Protein AF-A0A9N9JM67-F1 (afdb_monomer_lite)

Foldseek 3Di:
DLVVLLVCCVPPVQPAPNVLLVVLLVVLVVVLVVQLVCCVPVVDHDPVLVVQLVVVCVVPPPRPSNSVSSSCSNPVVSVVVSVVVVVVVD

Radius of gyration: 13.96 Å; chains: 1; bounding box: 31×24×36 Å

Structure (mmCIF, N/CA/C/O backbone):
data_AF-A0A9N9JM67-F1
#
_entry.id   AF-A0A9N9JM67-F1
#
loop_
_atom_site.group_PDB
_atom_site.id
_atom_site.type_symbol
_atom_site.label_atom_id
_atom_site.label_alt_id
_atom_site.label_comp_id
_atom_site.label_asym_id
_atom_site.label_entity_id
_atom_site.label_seq_id
_atom_site.pdbx_PDB_ins_code
_atom_site.Cartn_x
_atom_site.Cartn_y
_atom_site.Cartn_z
_atom_site.occupancy
_atom_site.B_iso_or_equiv
_atom_site.auth_seq_id
_atom_site.auth_comp_id
_atom_site.auth_asym_id
_atom_site.auth_atom_id
_atom_site.pdbx_PDB_model_num
ATOM 1 N N . MET A 1 1 ? -3.037 10.744 -8.758 1.00 59.47 1 MET A N 1
ATOM 2 C CA . MET A 1 1 ? -1.676 10.254 -8.424 1.00 59.47 1 MET A CA 1
ATOM 3 C C . MET A 1 1 ? -1.223 9.045 -9.248 1.00 59.47 1 MET A C 1
ATOM 5 O O . MET A 1 1 ? -0.036 8.964 -9.524 1.00 59.47 1 MET A O 1
ATOM 9 N N . LEU A 1 2 ? -2.120 8.161 -9.715 1.00 59.22 2 LEU A N 1
ATOM 10 C CA . LEU A 1 2 ? -1.755 7.023 -10.584 1.00 59.22 2 LEU A CA 1
ATOM 11 C C . LEU A 1 2 ? -1.067 7.427 -11.902 1.00 59.22 2 LEU A C 1
ATOM 13 O O . LEU A 1 2 ? -0.093 6.804 -12.299 1.00 59.22 2 LEU A O 1
ATOM 17 N N . ILE A 1 3 ? -1.510 8.515 -12.537 1.00 58.41 3 ILE A N 1
ATOM 18 C CA . ILE A 1 3 ? -0.909 9.016 -13.787 1.00 58.41 3 ILE A CA 1
ATOM 19 C C . ILE A 1 3 ? 0.541 9.486 -13.562 1.00 58.41 3 ILE A C 1
ATOM 21 O O . ILE A 1 3 ? 1.417 9.181 -14.360 1.00 58.41 3 ILE A O 1
ATOM 25 N N . ILE A 1 4 ? 0.822 10.146 -12.433 1.00 62.38 4 ILE A N 1
ATOM 26 C CA . ILE A 1 4 ? 2.176 10.594 -12.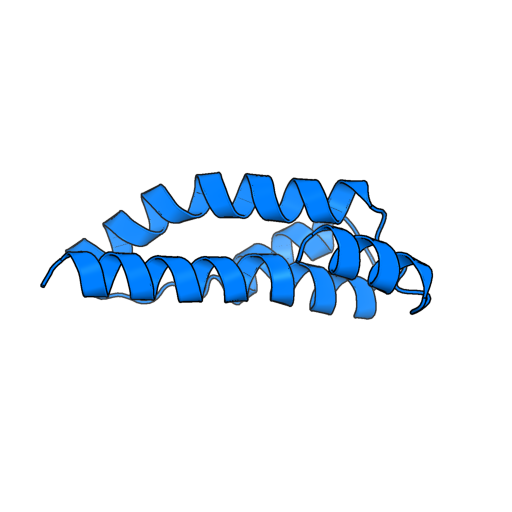056 1.00 62.38 4 ILE A CA 1
ATOM 27 C C . ILE A 1 4 ? 3.076 9.389 -11.732 1.00 62.38 4 ILE A C 1
ATOM 29 O O . ILE A 1 4 ? 4.243 9.381 -12.104 1.00 62.38 4 ILE A O 1
ATOM 33 N N . ALA A 1 5 ? 2.527 8.343 -11.103 1.00 60.91 5 ALA A N 1
ATOM 34 C CA . ALA A 1 5 ? 3.241 7.096 -10.812 1.00 60.91 5 ALA A CA 1
ATOM 35 C C . ALA A 1 5 ? 3.653 6.333 -12.086 1.00 60.91 5 ALA A C 1
ATOM 37 O O . ALA A 1 5 ? 4.762 5.807 -12.168 1.00 60.91 5 ALA A O 1
ATOM 38 N N . ILE A 1 6 ? 2.779 6.318 -13.099 1.00 61.97 6 ILE A N 1
ATOM 39 C CA . ILE A 1 6 ? 3.061 5.720 -14.412 1.00 61.97 6 ILE A CA 1
ATOM 40 C C . ILE A 1 6 ? 4.154 6.514 -15.143 1.00 61.97 6 ILE A C 1
ATOM 42 O O . ILE A 1 6 ? 5.068 5.916 -15.706 1.00 61.97 6 ILE A O 1
ATOM 46 N N . ILE A 1 7 ? 4.107 7.849 -15.081 1.00 60.50 7 ILE A N 1
ATOM 47 C CA . ILE A 1 7 ? 5.143 8.721 -15.660 1.00 60.50 7 ILE A CA 1
ATOM 48 C C . ILE A 1 7 ? 6.495 8.503 -14.958 1.00 60.50 7 ILE A C 1
ATOM 50 O O . ILE A 1 7 ? 7.513 8.382 -15.633 1.00 60.50 7 ILE A O 1
ATOM 54 N N . LEU A 1 8 ? 6.509 8.363 -13.627 1.00 60.34 8 LEU A N 1
ATOM 55 C CA . LEU A 1 8 ? 7.727 8.112 -12.844 1.00 60.34 8 LEU A CA 1
ATOM 56 C C . LEU A 1 8 ? 8.379 6.756 -13.149 1.00 60.34 8 LEU A C 1
ATOM 58 O O . LEU A 1 8 ? 9.607 6.671 -13.206 1.00 60.34 8 LEU A O 1
ATOM 62 N N . CYS A 1 9 ? 7.584 5.712 -13.412 1.00 58.59 9 CYS A N 1
ATOM 63 C CA . CYS A 1 9 ? 8.122 4.433 -13.892 1.00 58.59 9 CYS A CA 1
ATOM 64 C C . CYS A 1 9 ? 8.850 4.581 -15.236 1.00 58.59 9 CYS A C 1
ATOM 66 O O . CYS A 1 9 ? 9.877 3.939 -15.438 1.00 58.59 9 CYS A O 1
ATOM 68 N N . TYR A 1 10 ? 8.370 5.460 -16.122 1.00 56.19 10 TYR A N 1
ATOM 69 C CA . TYR A 1 10 ? 9.024 5.739 -17.403 1.00 56.19 10 TYR A CA 1
ATOM 70 C C . TYR A 1 10 ? 10.264 6.634 -17.275 1.00 56.19 10 TYR A C 1
ATOM 72 O O . TYR A 1 10 ? 11.219 6.450 -18.026 1.00 56.19 10 TYR A O 1
ATOM 80 N N . THR A 1 11 ? 10.288 7.592 -16.343 1.00 55.19 11 THR A N 1
ATOM 81 C CA . THR A 1 11 ? 11.398 8.557 -16.235 1.00 55.19 11 THR A CA 1
ATOM 82 C C . THR A 1 11 ? 12.593 8.059 -15.426 1.00 55.19 11 THR A C 1
ATOM 84 O O . THR A 1 11 ? 13.692 8.576 -15.605 1.00 55.19 11 THR A O 1
ATOM 87 N N . THR A 1 12 ? 12.415 7.089 -14.522 1.00 57.06 12 THR A N 1
ATOM 88 C CA . THR A 1 12 ? 13.452 6.752 -13.526 1.00 57.06 12 THR A CA 1
ATOM 89 C C . THR A 1 12 ? 14.247 5.473 -13.835 1.00 57.06 12 THR A C 1
ATOM 91 O O . THR A 1 12 ? 15.050 5.053 -13.010 1.00 57.06 12 THR A O 1
ATOM 94 N N . ASN A 1 13 ? 14.095 4.834 -15.006 1.00 55.31 13 ASN A N 1
ATOM 95 C CA . ASN A 1 13 ? 14.693 3.504 -15.270 1.00 55.31 13 ASN A CA 1
ATOM 96 C C . ASN A 1 13 ? 14.370 2.481 -14.158 1.00 55.31 13 ASN A C 1
ATOM 98 O O . ASN A 1 13 ? 15.090 1.503 -13.944 1.00 55.31 13 ASN A O 1
ATOM 102 N N . ALA A 1 14 ? 13.278 2.703 -13.421 1.00 56.25 14 ALA A N 1
ATOM 103 C CA . ALA A 1 14 ? 12.739 1.710 -12.524 1.00 56.25 14 ALA A CA 1
ATOM 104 C C . ALA A 1 14 ? 12.223 0.610 -13.445 1.00 56.25 14 ALA A C 1
ATOM 106 O O . ALA A 1 14 ? 11.257 0.826 -14.166 1.00 56.25 14 ALA A O 1
ATOM 107 N N . ASN A 1 15 ? 12.900 -0.537 -13.481 1.00 59.81 15 ASN A N 1
ATOM 108 C CA . ASN A 1 15 ? 12.520 -1.736 -14.242 1.00 59.81 15 ASN A CA 1
ATOM 109 C C . ASN A 1 15 ? 11.189 -2.338 -13.712 1.00 59.81 15 ASN A C 1
ATOM 111 O O . ASN A 1 1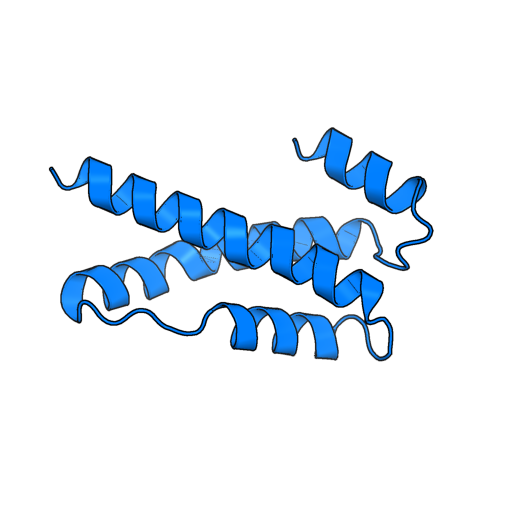5 ? 11.085 -3.536 -13.462 1.00 59.81 15 ASN A O 1
ATOM 115 N N . LEU A 1 16 ? 10.195 -1.494 -13.424 1.00 63.12 16 LEU A N 1
ATOM 116 C CA . LEU A 1 16 ? 8.870 -1.848 -12.969 1.00 63.12 16 LEU A CA 1
ATOM 117 C C . LEU A 1 16 ? 7.931 -1.763 -14.177 1.00 63.12 16 LEU A C 1
ATOM 119 O O . LEU A 1 16 ? 7.699 -0.668 -14.697 1.00 63.12 16 LEU A O 1
ATOM 123 N N . PRO A 1 17 ? 7.373 -2.888 -14.645 1.00 67.31 17 PRO A N 1
ATOM 124 C CA . PRO A 1 17 ? 6.357 -2.848 -15.679 1.00 67.31 17 PRO A CA 1
ATOM 125 C C . PRO A 1 17 ? 5.117 -2.134 -15.132 1.00 67.31 17 PRO A C 1
ATOM 127 O O . PRO A 1 17 ? 4.710 -2.351 -13.991 1.00 67.31 17 PRO A O 1
ATOM 130 N N . TRP A 1 18 ? 4.477 -1.312 -15.964 1.00 68.75 18 TRP A N 1
ATOM 131 C CA . TRP A 1 18 ? 3.262 -0.560 -15.618 1.00 68.75 18 TRP A CA 1
ATOM 132 C C . TRP A 1 18 ? 2.151 -1.446 -15.022 1.00 68.75 18 TRP A C 1
ATOM 134 O O . TRP A 1 18 ? 1.404 -1.012 -14.144 1.00 68.75 18 TRP A O 1
ATOM 144 N N . TRP A 1 19 ? 2.079 -2.710 -15.453 1.00 70.81 19 TRP A N 1
ATOM 145 C CA . TRP A 1 19 ? 1.123 -3.691 -14.945 1.00 70.81 19 TRP A CA 1
ATOM 146 C C . TRP A 1 19 ? 1.383 -4.086 -13.483 1.00 70.81 19 TRP A C 1
ATOM 148 O O . TRP A 1 19 ? 0.431 -4.286 -12.732 1.00 70.81 19 TRP A O 1
ATOM 158 N N . ALA A 1 20 ? 2.646 -4.124 -13.039 1.00 70.9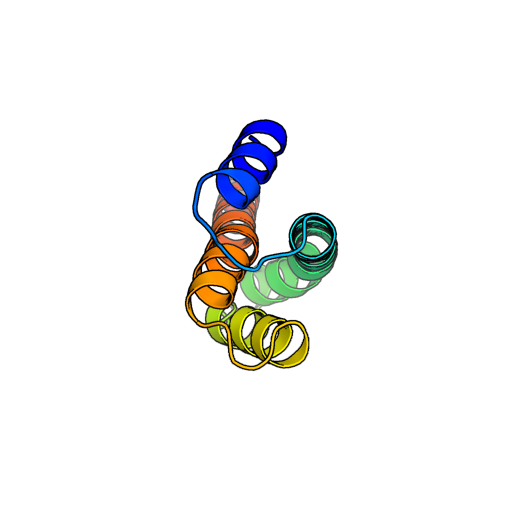4 20 ALA A N 1
ATOM 159 C CA . ALA A 1 20 ? 2.978 -4.424 -11.645 1.00 70.94 20 ALA A CA 1
ATOM 160 C C . ALA A 1 20 ? 2.428 -3.356 -10.693 1.00 70.94 20 ALA A C 1
ATOM 162 O O . ALA A 1 20 ? 1.971 -3.696 -9.611 1.00 70.94 20 ALA A O 1
ATOM 163 N N . LEU A 1 21 ? 2.396 -2.091 -11.122 1.00 73.06 21 LEU A N 1
ATOM 164 C CA . LEU A 1 21 ? 1.860 -0.978 -10.335 1.00 73.06 21 LEU A CA 1
ATOM 165 C C . LEU A 1 21 ? 0.340 -1.112 -10.129 1.00 73.06 21 LEU A C 1
ATOM 167 O O . LEU A 1 21 ? -0.161 -0.946 -9.017 1.00 73.06 21 LEU A O 1
ATOM 171 N N . LEU A 1 22 ? -0.397 -1.473 -11.186 1.00 76.19 22 LEU A N 1
ATOM 172 C CA . LEU A 1 22 ? -1.834 -1.764 -11.094 1.00 76.19 22 LEU A CA 1
ATOM 173 C C . LEU A 1 22 ? -2.111 -2.987 -10.214 1.00 76.19 22 LEU A C 1
ATOM 175 O O . LEU A 1 22 ? -3.038 -2.961 -9.402 1.00 76.19 22 LEU A O 1
ATOM 179 N N . LEU A 1 23 ? -1.284 -4.029 -10.332 1.00 77.94 23 LEU A N 1
ATOM 180 C CA . LEU A 1 23 ? -1.376 -5.221 -9.496 1.00 77.94 23 LEU A CA 1
ATOM 181 C C . LEU A 1 23 ? -1.165 -4.881 -8.013 1.00 77.94 23 LEU A C 1
ATOM 183 O O . LEU A 1 23 ? -1.941 -5.339 -7.177 1.00 77.94 23 LEU A O 1
ATOM 187 N N . THR A 1 24 ? -0.173 -4.046 -7.677 1.00 76.06 24 THR A N 1
ATOM 188 C CA . THR A 1 24 ? 0.059 -3.594 -6.295 1.00 76.06 24 THR A CA 1
ATOM 189 C C . THR A 1 24 ? -1.185 -2.941 -5.709 1.00 76.06 24 THR A C 1
ATOM 191 O O . THR A 1 24 ? -1.563 -3.243 -4.581 1.00 76.06 24 THR A O 1
ATOM 194 N N . VAL A 1 25 ? -1.833 -2.057 -6.472 1.00 78.44 25 VAL A N 1
ATOM 195 C CA . VAL A 1 25 ? -3.027 -1.332 -6.017 1.00 78.44 25 VAL A CA 1
ATOM 196 C C . VAL A 1 25 ? -4.207 -2.283 -5.832 1.00 78.44 25 VAL A C 1
ATOM 198 O O . VAL A 1 25 ? -4.906 -2.193 -4.825 1.00 78.44 25 VAL A O 1
ATOM 201 N N . ALA A 1 26 ? -4.408 -3.230 -6.750 1.00 82.19 26 ALA A N 1
ATOM 202 C CA . ALA A 1 26 ? -5.455 -4.240 -6.619 1.00 82.19 26 ALA A CA 1
ATOM 203 C C . ALA A 1 26 ? -5.241 -5.132 -5.382 1.00 82.19 26 ALA A C 1
ATOM 205 O O . ALA A 1 26 ? -6.173 -5.346 -4.605 1.00 82.19 26 ALA A O 1
ATOM 206 N N . ILE A 1 27 ? -4.007 -5.598 -5.161 1.00 79.75 27 ILE A N 1
ATOM 207 C CA . ILE A 1 27 ? -3.640 -6.389 -3.979 1.00 79.75 27 ILE A CA 1
ATOM 208 C C . ILE A 1 27 ? -3.845 -5.568 -2.708 1.00 79.75 27 ILE A C 1
ATOM 210 O O . ILE A 1 27 ? -4.419 -6.084 -1.753 1.00 79.75 27 ILE A O 1
ATOM 214 N N . ALA A 1 28 ? -3.424 -4.300 -2.699 1.00 79.06 28 ALA A N 1
ATOM 215 C CA . ALA A 1 28 ? -3.625 -3.407 -1.567 1.00 79.06 28 ALA A CA 1
ATOM 216 C C . ALA A 1 28 ? -5.115 -3.305 -1.217 1.00 79.06 28 ALA A C 1
ATOM 218 O O . ALA A 1 28 ? -5.473 -3.587 -0.083 1.00 79.06 28 ALA A O 1
ATOM 219 N N . ILE A 1 29 ? -6.003 -3.031 -2.179 1.00 81.12 29 ILE A N 1
ATOM 220 C CA . ILE A 1 29 ? -7.455 -2.929 -1.931 1.00 81.12 29 ILE A CA 1
ATOM 221 C C . ILE A 1 29 ? -8.022 -4.209 -1.298 1.00 81.12 29 ILE A C 1
ATOM 223 O O . ILE A 1 29 ? -8.772 -4.133 -0.325 1.00 81.12 29 ILE A O 1
ATOM 227 N N . ILE A 1 30 ? -7.644 -5.380 -1.814 1.00 84.12 30 ILE A N 1
ATOM 228 C CA . ILE A 1 30 ? -8.113 -6.670 -1.283 1.00 84.12 30 ILE A CA 1
ATOM 229 C C . ILE A 1 30 ? -7.563 -6.912 0.129 1.00 84.12 30 ILE A C 1
ATOM 231 O O . ILE A 1 30 ? -8.274 -7.425 0.988 1.00 84.12 30 ILE A O 1
ATOM 235 N N . MET A 1 31 ? -6.310 -6.526 0.374 1.00 80.00 31 MET A N 1
ATOM 236 C CA . MET A 1 31 ? -5.608 -6.707 1.645 1.00 80.00 31 MET A CA 1
ATOM 237 C C . MET A 1 31 ? -6.045 -5.702 2.724 1.00 80.00 31 MET A C 1
ATOM 239 O O . MET A 1 31 ? -6.002 -6.053 3.901 1.00 80.00 31 MET A O 1
ATOM 243 N N . VAL A 1 32 ? -6.531 -4.502 2.368 1.00 83.12 32 VAL A N 1
ATOM 244 C CA . VAL A 1 32 ? -7.042 -3.508 3.342 1.00 83.12 32 VAL A CA 1
ATOM 245 C C . VAL A 1 32 ? -8.078 -4.141 4.267 1.00 83.12 32 VAL A C 1
ATOM 247 O O . VAL A 1 32 ? -8.004 -3.967 5.481 1.00 83.12 32 VAL A O 1
ATOM 250 N N . LEU A 1 33 ? -9.046 -4.867 3.704 1.00 84.38 33 LEU A N 1
ATOM 251 C CA . LEU A 1 33 ? -10.207 -5.359 4.442 1.00 84.38 33 LEU A CA 1
ATOM 252 C C . LEU A 1 33 ? -9.849 -6.382 5.542 1.00 84.38 33 LEU A C 1
ATOM 254 O O . LEU A 1 33 ? -10.179 -6.128 6.701 1.00 84.38 33 LEU A O 1
ATOM 258 N N . PRO A 1 34 ? -9.150 -7.501 5.259 1.00 84.19 34 PRO A N 1
ATOM 259 C CA . PRO A 1 34 ? -8.782 -8.462 6.298 1.00 84.19 34 PRO A CA 1
ATOM 260 C C . PRO A 1 34 ? -7.810 -7.869 7.324 1.00 84.19 34 PRO A C 1
ATOM 262 O O . PRO A 1 34 ? -7.960 -8.106 8.521 1.00 84.19 34 PRO A O 1
ATOM 265 N N . ILE A 1 35 ? -6.839 -7.065 6.885 1.00 82.81 35 ILE A N 1
ATOM 266 C CA . ILE A 1 35 ? -5.840 -6.466 7.779 1.00 82.81 35 ILE A CA 1
ATOM 267 C C . ILE A 1 35 ? -6.477 -5.415 8.687 1.00 82.81 35 ILE A C 1
ATOM 269 O O . ILE A 1 35 ? -6.168 -5.380 9.877 1.00 82.81 35 ILE A O 1
ATOM 273 N N . GLY A 1 36 ? -7.408 -4.616 8.165 1.00 82.62 36 GLY A N 1
ATOM 274 C CA . GLY A 1 36 ? -8.165 -3.650 8.954 1.00 82.62 36 GLY A CA 1
ATOM 275 C C . GLY A 1 36 ? -9.016 -4.310 10.031 1.00 82.62 36 GLY A C 1
ATOM 276 O O . GLY A 1 36 ? -9.041 -3.826 11.160 1.00 82.62 36 GLY A O 1
ATOM 277 N N . ILE A 1 37 ? -9.641 -5.454 9.731 1.00 83.81 37 ILE A N 1
ATOM 278 C CA . ILE A 1 37 ? -10.404 -6.228 10.723 1.00 83.81 37 ILE A CA 1
ATOM 279 C C . ILE A 1 37 ? -9.481 -6.754 11.829 1.00 83.81 37 ILE A C 1
ATOM 281 O O . ILE A 1 37 ? -9.785 -6.587 13.011 1.00 83.81 37 ILE A O 1
ATOM 285 N N . ILE A 1 38 ? -8.338 -7.347 11.469 1.00 84.38 38 ILE A N 1
ATOM 286 C CA . ILE A 1 38 ? -7.382 -7.878 12.454 1.00 84.38 38 ILE A CA 1
ATOM 287 C C . ILE A 1 38 ? -6.826 -6.749 13.328 1.00 84.38 38 ILE A C 1
ATOM 289 O O . ILE A 1 38 ? -6.795 -6.876 14.552 1.00 84.38 3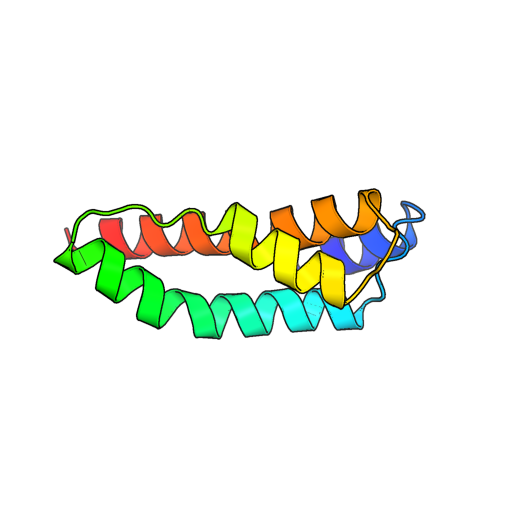8 ILE A O 1
ATOM 293 N N . GLN A 1 39 ? -6.444 -5.622 12.724 1.00 82.12 39 GLN A N 1
ATOM 294 C CA . GLN A 1 39 ? -5.946 -4.469 13.468 1.00 82.12 39 GLN A CA 1
ATOM 295 C C . GLN A 1 39 ? -7.024 -3.892 14.397 1.00 82.12 39 GLN A C 1
ATOM 297 O O . GLN A 1 39 ? -6.719 -3.555 15.538 1.00 82.12 39 GLN A O 1
ATOM 302 N N . ALA A 1 40 ? -8.284 -3.838 13.958 1.00 80.00 40 ALA A N 1
ATOM 303 C CA . ALA A 1 40 ? -9.390 -3.310 14.754 1.00 80.00 40 ALA A CA 1
ATOM 304 C C . ALA A 1 40 ? -9.785 -4.196 15.949 1.00 80.00 40 ALA A C 1
ATOM 306 O O . ALA A 1 40 ? -10.290 -3.663 16.937 1.00 80.00 40 ALA A O 1
ATOM 307 N N . ILE A 1 41 ? -9.602 -5.519 15.856 1.00 84.19 41 ILE A N 1
ATOM 308 C CA . ILE A 1 41 ? -9.936 -6.471 16.931 1.00 84.19 41 ILE A CA 1
ATOM 309 C C . ILE A 1 41 ? -8.743 -6.671 17.870 1.00 84.19 41 ILE A C 1
ATOM 311 O O . ILE A 1 41 ? -8.896 -6.638 19.088 1.00 84.19 41 ILE A O 1
ATOM 315 N N . SER A 1 42 ? -7.553 -6.896 17.312 1.00 83.19 42 SER A N 1
ATOM 316 C CA . SER A 1 42 ? -6.366 -7.292 18.076 1.00 83.19 42 SER A CA 1
ATOM 317 C C . SER A 1 42 ? -5.473 -6.119 18.484 1.00 83.19 42 SER A C 1
ATOM 319 O O . SER A 1 42 ? -4.533 -6.335 19.244 1.00 83.19 42 SER A O 1
ATOM 321 N N . ASN A 1 43 ? -5.708 -4.901 17.970 1.00 77.62 43 ASN A N 1
ATOM 322 C CA . ASN A 1 43 ? -4.802 -3.745 18.099 1.00 77.62 43 ASN A CA 1
ATOM 323 C C . ASN A 1 43 ? -3.350 -4.047 17.680 1.00 77.62 43 ASN A C 1
ATOM 325 O O . ASN A 1 43 ? -2.415 -3.344 18.064 1.00 77.62 43 ASN A O 1
ATOM 329 N N . TRP A 1 44 ? -3.145 -5.101 16.888 1.00 74.88 44 TRP A N 1
ATOM 330 C CA . TRP A 1 44 ? -1.820 -5.551 16.493 1.00 74.88 44 TRP A CA 1
ATOM 331 C C . TRP A 1 44 ? -1.504 -5.061 15.084 1.00 74.88 44 TRP A C 1
ATOM 333 O O . TRP A 1 44 ? -2.254 -5.319 14.141 1.00 74.88 44 TRP A O 1
ATOM 343 N N . SER A 1 45 ? -0.395 -4.333 14.946 1.00 69.69 45 SER A N 1
ATOM 344 C CA . SER A 1 45 ? 0.073 -3.838 13.652 1.00 69.69 45 SER A CA 1
ATOM 345 C C . SER A 1 45 ? 0.919 -4.912 12.977 1.00 69.69 45 SER A C 1
ATOM 347 O O . SER A 1 45 ? 2.042 -5.198 13.393 1.00 69.69 45 SER A O 1
ATOM 349 N N . ILE A 1 46 ? 0.360 -5.539 11.946 1.00 74.69 46 ILE A N 1
ATOM 350 C CA . ILE A 1 46 ? 1.057 -6.549 11.149 1.00 74.69 46 ILE A CA 1
ATOM 351 C C . ILE A 1 46 ? 2.150 -5.863 10.323 1.00 74.69 46 ILE A C 1
ATOM 353 O O . ILE A 1 46 ? 1.936 -4.794 9.750 1.00 74.69 46 ILE A O 1
ATOM 357 N N . GLY A 1 47 ? 3.319 -6.501 10.216 1.00 74.25 47 GLY A N 1
ATOM 358 C CA . GLY A 1 47 ? 4.433 -6.065 9.370 1.00 74.25 47 GLY A CA 1
ATOM 359 C C . GLY A 1 47 ? 4.129 -6.173 7.870 1.00 74.25 47 GLY A C 1
ATOM 360 O O . GLY A 1 47 ? 4.767 -6.947 7.160 1.00 74.25 47 GLY A O 1
ATOM 361 N N . LEU A 1 48 ? 3.173 -5.382 7.380 1.00 71.50 48 LEU A N 1
ATOM 362 C CA . LEU A 1 48 ? 2.688 -5.366 5.993 1.00 71.50 48 LEU A CA 1
ATOM 363 C C . LEU A 1 48 ? 3.805 -5.101 4.982 1.00 71.50 48 LEU A C 1
ATOM 365 O O . LEU A 1 48 ? 3.769 -5.624 3.873 1.00 71.50 48 LEU A O 1
ATOM 369 N N . ASN A 1 49 ? 4.825 -4.342 5.394 1.00 75.81 49 ASN A N 1
ATOM 370 C CA . ASN A 1 49 ? 6.033 -4.115 4.608 1.00 75.81 49 ASN A CA 1
ATOM 371 C C . ASN A 1 49 ? 6.657 -5.427 4.130 1.00 75.81 49 ASN A C 1
ATOM 373 O O . ASN A 1 49 ? 6.911 -5.564 2.943 1.00 75.81 49 ASN A O 1
ATOM 377 N N . VAL A 1 50 ? 6.848 -6.403 5.023 1.00 76.75 50 VAL A N 1
ATOM 378 C CA . VAL A 1 50 ? 7.543 -7.659 4.699 1.00 76.75 50 VAL A CA 1
ATOM 379 C C . VAL A 1 50 ? 6.737 -8.493 3.706 1.00 76.75 50 VAL A C 1
ATOM 381 O O . VAL A 1 50 ? 7.304 -9.081 2.793 1.00 76.75 50 VAL A O 1
ATOM 384 N N . ILE A 1 51 ? 5.409 -8.506 3.842 1.00 77.75 51 ILE A N 1
ATOM 385 C CA . ILE A 1 51 ? 4.517 -9.256 2.948 1.00 77.75 51 ILE A CA 1
ATOM 386 C C . ILE A 1 51 ? 4.543 -8.648 1.542 1.00 77.75 51 ILE A C 1
ATOM 388 O O . ILE A 1 51 ? 4.700 -9.367 0.559 1.00 77.75 51 ILE A O 1
ATOM 392 N N . VAL A 1 52 ? 4.431 -7.322 1.438 1.00 73.88 52 VAL A N 1
ATOM 393 C CA . VAL A 1 52 ? 4.458 -6.609 0.150 1.00 73.88 52 VAL A CA 1
ATOM 394 C C . VAL A 1 52 ? 5.826 -6.749 -0.527 1.00 73.88 52 VAL A C 1
ATOM 396 O O . VAL A 1 52 ? 5.898 -6.951 -1.739 1.00 73.88 52 VAL A O 1
ATOM 399 N N . GLU A 1 53 ? 6.900 -6.697 0.257 1.00 76.50 53 GLU A N 1
ATOM 400 C CA . GLU A 1 53 ? 8.284 -6.848 -0.200 1.00 76.50 53 GLU A CA 1
ATOM 401 C C . GLU A 1 53 ? 8.569 -8.283 -0.683 1.00 76.50 53 GLU A C 1
ATOM 403 O O . GLU A 1 53 ? 9.203 -8.476 -1.718 1.00 76.50 53 GLU A O 1
ATOM 408 N N . LEU A 1 54 ? 8.004 -9.293 -0.011 1.00 78.06 54 LEU A N 1
ATOM 409 C CA . LEU A 1 54 ? 8.047 -10.691 -0.447 1.00 78.06 54 LEU A CA 1
ATOM 410 C C . LEU A 1 54 ? 7.288 -10.892 -1.770 1.00 78.06 54 LEU A C 1
ATOM 412 O O . LEU A 1 54 ? 7.824 -11.489 -2.702 1.00 78.06 54 LEU A O 1
ATOM 416 N N . VAL A 1 55 ? 6.063 -10.365 -1.879 1.00 76.62 55 VAL A N 1
ATOM 417 C CA . VAL A 1 55 ? 5.246 -10.459 -3.104 1.00 76.62 55 VAL A CA 1
ATOM 418 C C . VAL A 1 55 ? 5.949 -9.782 -4.283 1.00 76.62 55 VAL A C 1
ATOM 420 O O . VAL A 1 55 ? 6.007 -10.354 -5.373 1.00 76.62 55 VAL A O 1
ATOM 423 N N . CYS A 1 56 ? 6.545 -8.606 -4.073 1.00 72.25 56 CYS A N 1
ATOM 424 C CA . CYS A 1 56 ? 7.337 -7.951 -5.109 1.00 72.25 56 CYS A CA 1
ATOM 425 C C . CYS A 1 56 ? 8.606 -8.737 -5.456 1.00 72.25 56 CYS A C 1
ATOM 427 O O . CYS A 1 56 ? 8.952 -8.826 -6.632 1.00 72.25 56 CYS A O 1
ATOM 429 N N . GLY A 1 57 ? 9.285 -9.320 -4.466 1.00 68.88 57 GLY A N 1
ATOM 430 C CA . GLY A 1 57 ? 10.466 -10.155 -4.685 1.00 68.88 57 GLY A CA 1
ATOM 431 C C . GLY A 1 57 ? 10.189 -11.363 -5.585 1.00 68.88 57 GLY A C 1
ATOM 432 O O . GLY A 1 57 ? 11.041 -11.723 -6.394 1.00 68.88 57 GLY A O 1
ATOM 433 N N . PHE A 1 58 ? 8.982 -11.938 -5.507 1.00 74.12 58 PHE A N 1
ATOM 434 C CA . PHE A 1 58 ? 8.531 -12.989 -6.426 1.00 74.12 58 PHE A CA 1
ATOM 435 C C . PHE A 1 58 ? 8.169 -12.467 -7.825 1.00 74.12 58 PHE A C 1
ATOM 437 O O . PHE A 1 58 ? 8.420 -13.153 -8.812 1.00 74.12 58 PHE A O 1
ATOM 444 N N . LEU A 1 59 ? 7.577 -11.273 -7.928 1.00 70.62 59 LEU A N 1
ATOM 445 C CA . LEU A 1 59 ? 7.154 -10.682 -9.207 1.00 70.62 59 LEU A CA 1
ATOM 446 C C . LEU A 1 59 ? 8.319 -10.109 -10.026 1.00 70.62 59 LEU A C 1
ATOM 448 O O . LEU A 1 59 ? 8.305 -10.173 -11.253 1.00 70.62 59 LEU A O 1
ATOM 452 N N . LEU A 1 60 ? 9.303 -9.514 -9.353 1.00 69.94 60 LEU A N 1
ATOM 453 C CA . LEU A 1 60 ? 10.419 -8.773 -9.943 1.00 69.94 60 LEU A CA 1
ATOM 454 C C . LEU A 1 60 ? 11.744 -9.236 -9.315 1.00 69.94 60 LEU A C 1
ATOM 456 O O . LEU A 1 60 ? 12.355 -8.501 -8.530 1.00 69.94 60 LEU A O 1
ATOM 460 N N . PRO A 1 61 ? 12.208 -10.456 -9.644 1.00 68.56 61 PRO A N 1
ATOM 461 C CA . PRO A 1 61 ? 13.447 -10.984 -9.095 1.00 68.56 61 PRO A CA 1
ATOM 462 C C . PRO A 1 61 ? 14.642 -10.129 -9.536 1.00 68.56 61 PRO A C 1
ATOM 464 O O . PRO A 1 61 ? 14.818 -9.831 -10.716 1.00 68.56 61 PRO A O 1
ATOM 467 N N . GLY A 1 62 ? 15.479 -9.730 -8.576 1.00 68.31 62 GLY A N 1
ATOM 468 C CA . GLY A 1 62 ? 16.742 -9.031 -8.843 1.00 68.31 62 GLY A CA 1
ATOM 469 C C . GLY A 1 62 ? 16.640 -7.523 -9.098 1.00 68.31 62 GLY A C 1
ATOM 470 O O . GLY A 1 62 ? 17.663 -6.906 -9.387 1.00 68.31 62 GLY A O 1
ATOM 471 N N . ASN A 1 63 ? 15.459 -6.905 -8.960 1.00 71.38 63 ASN A N 1
ATOM 472 C CA . ASN A 1 63 ? 15.302 -5.455 -9.111 1.00 71.38 63 ASN A CA 1
ATOM 473 C C . ASN A 1 63 ? 14.988 -4.749 -7.771 1.00 71.38 63 ASN A C 1
ATOM 475 O O . ASN A 1 63 ? 13.816 -4.567 -7.422 1.00 71.38 63 ASN A O 1
ATOM 479 N N . PRO A 1 64 ? 16.014 -4.296 -7.023 1.00 70.31 64 PRO A N 1
ATOM 480 C CA . PRO A 1 64 ? 15.823 -3.659 -5.719 1.00 70.31 64 PRO A CA 1
ATOM 481 C C . PRO A 1 64 ? 15.119 -2.301 -5.820 1.00 70.31 64 PRO A C 1
ATOM 483 O O . PRO A 1 64 ? 14.318 -1.960 -4.955 1.00 70.31 64 PRO A O 1
ATOM 486 N N . ILE A 1 65 ? 15.363 -1.544 -6.895 1.00 73.06 65 ILE A N 1
ATOM 487 C CA . ILE A 1 65 ? 14.707 -0.250 -7.130 1.00 73.06 65 ILE A CA 1
ATOM 488 C C . ILE A 1 65 ? 13.208 -0.475 -7.332 1.00 73.06 65 ILE A C 1
ATOM 490 O O . ILE A 1 65 ? 12.385 0.205 -6.721 1.00 73.06 65 ILE A O 1
ATOM 494 N N . GLY A 1 66 ? 12.851 -1.485 -8.128 1.00 71.75 66 GLY A N 1
ATOM 495 C CA . GLY A 1 66 ? 11.461 -1.864 -8.336 1.00 71.75 66 GLY A CA 1
ATOM 496 C C . GLY A 1 66 ? 10.741 -2.253 -7.042 1.00 71.75 66 GLY A C 1
ATOM 497 O O . GLY A 1 66 ? 9.626 -1.801 -6.779 1.00 71.75 66 GLY A O 1
ATOM 498 N N . ASN A 1 67 ? 11.422 -3.008 -6.184 1.00 75.44 67 ASN A N 1
ATOM 499 C CA . ASN A 1 67 ? 10.895 -3.408 -4.886 1.00 75.44 67 ASN A CA 1
ATOM 500 C C . ASN A 1 67 ? 10.544 -2.211 -3.984 1.00 75.44 67 ASN A C 1
ATOM 502 O O . ASN A 1 67 ? 9.468 -2.174 -3.386 1.00 75.44 67 ASN A O 1
ATOM 506 N N . VAL A 1 68 ? 11.393 -1.180 -3.950 1.00 75.75 68 VAL A N 1
ATOM 507 C CA . VAL A 1 68 ? 11.116 0.045 -3.180 1.00 75.75 68 VAL A CA 1
ATOM 508 C C . VAL A 1 68 ? 9.873 0.766 -3.707 1.00 75.75 68 VAL A C 1
ATOM 510 O O . VAL A 1 68 ? 9.024 1.180 -2.913 1.00 75.75 68 VAL A O 1
ATOM 513 N N . TYR A 1 69 ? 9.701 0.872 -5.027 1.00 76.75 69 TYR A N 1
ATOM 514 C CA . TYR A 1 69 ? 8.495 1.482 -5.598 1.00 76.75 69 TYR A CA 1
ATOM 515 C C . TYR A 1 69 ? 7.236 0.679 -5.267 1.00 76.75 69 TYR A C 1
ATOM 517 O O . TYR A 1 69 ? 6.257 1.250 -4.780 1.00 76.75 69 TYR A O 1
ATOM 525 N N . PHE A 1 70 ? 7.271 -0.640 -5.460 1.00 76.00 70 PHE A N 1
ATOM 526 C CA . PHE A 1 70 ? 6.145 -1.525 -5.152 1.00 76.00 70 PHE A CA 1
ATOM 527 C C . PHE A 1 70 ? 5.763 -1.450 -3.668 1.00 76.00 70 PHE A C 1
ATOM 529 O O . PHE A 1 70 ? 4.587 -1.308 -3.330 1.00 76.00 70 PHE A O 1
ATOM 536 N N . LYS A 1 71 ? 6.757 -1.444 -2.773 1.00 77.50 71 LYS A N 1
ATOM 537 C CA . LYS A 1 71 ? 6.562 -1.241 -1.334 1.00 77.50 71 LYS A CA 1
ATOM 538 C C . LYS A 1 71 ? 5.907 0.097 -1.033 1.00 77.50 71 LYS A C 1
ATOM 540 O O . LYS A 1 71 ? 4.933 0.133 -0.292 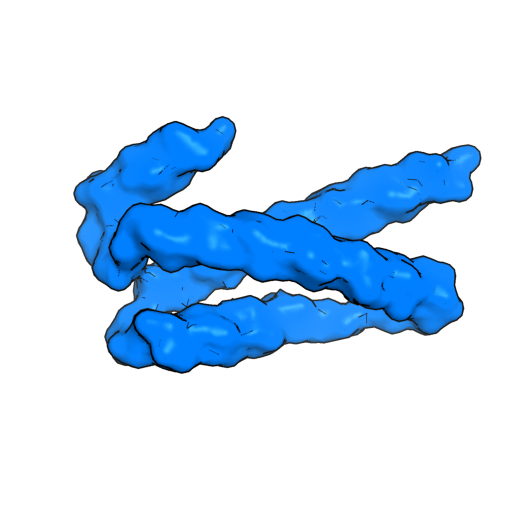1.00 77.50 71 LYS A O 1
ATOM 545 N N . THR A 1 72 ? 6.402 1.188 -1.609 1.00 78.00 72 THR A N 1
ATOM 546 C CA . THR A 1 72 ? 5.854 2.523 -1.334 1.00 78.00 72 THR A CA 1
ATOM 547 C C . THR A 1 72 ? 4.385 2.607 -1.753 1.00 78.00 72 THR A C 1
ATOM 549 O O . THR A 1 72 ? 3.549 3.053 -0.972 1.00 78.00 72 THR A O 1
ATOM 552 N N . TYR A 1 73 ? 4.037 2.112 -2.943 1.00 77.94 73 TYR A N 1
ATOM 553 C CA . TYR A 1 73 ? 2.652 2.146 -3.420 1.00 77.94 73 TYR A CA 1
ATOM 554 C C . TYR A 1 73 ? 1.732 1.152 -2.708 1.00 77.94 73 TYR A C 1
ATOM 556 O O . TYR A 1 73 ? 0.568 1.476 -2.490 1.00 77.94 73 TYR A O 1
ATOM 564 N N . GLY A 1 74 ? 2.226 -0.025 -2.325 1.00 77.44 74 GLY A N 1
ATOM 565 C CA . GLY A 1 74 ? 1.438 -1.031 -1.614 1.00 77.44 74 GLY A CA 1
ATOM 566 C C . GLY A 1 74 ? 1.280 -0.720 -0.130 1.00 77.44 74 GLY A C 1
ATOM 567 O O . GLY A 1 74 ? 0.169 -0.625 0.367 1.00 77.44 74 GLY A O 1
ATOM 568 N N . TYR A 1 75 ? 2.380 -0.522 0.592 1.00 82.31 75 TYR A N 1
ATOM 569 C CA . TYR A 1 75 ? 2.356 -0.349 2.043 1.00 82.31 75 TYR A CA 1
ATOM 570 C C . TYR A 1 75 ? 1.861 1.031 2.484 1.00 82.31 75 TYR A C 1
ATOM 572 O O . TYR A 1 75 ? 1.027 1.115 3.382 1.00 82.31 75 TYR A O 1
ATOM 580 N N . VAL A 1 76 ? 2.357 2.121 1.885 1.00 82.12 76 VAL A N 1
ATOM 581 C CA . VAL A 1 76 ? 2.022 3.475 2.372 1.00 82.12 76 VAL A CA 1
ATOM 582 C C . VAL A 1 76 ? 0.548 3.787 2.122 1.00 82.12 76 VAL A C 1
ATOM 584 O O . VAL A 1 76 ? -0.105 4.390 2.971 1.00 82.12 76 VAL A O 1
ATOM 587 N N . SER A 1 77 ? -0.005 3.319 0.999 1.00 82.25 77 SER A N 1
ATOM 588 C CA . SER A 1 77 ? -1.436 3.456 0.713 1.00 82.25 77 SER A CA 1
ATOM 589 C C . SER A 1 77 ? -2.301 2.656 1.695 1.00 82.25 77 SER A C 1
ATOM 591 O O . SER A 1 77 ? -3.270 3.202 2.221 1.00 82.25 77 SER A O 1
ATOM 593 N N . LEU A 1 78 ? -1.921 1.409 2.004 1.00 82.94 78 LEU A N 1
ATOM 594 C CA . LEU A 1 78 ? -2.573 0.578 3.023 1.00 82.94 78 LEU A CA 1
ATOM 595 C C . LEU A 1 78 ? -2.552 1.257 4.394 1.00 82.94 78 LEU A C 1
ATOM 597 O O . LEU A 1 78 ? -3.587 1.363 5.046 1.00 82.94 78 LEU A O 1
ATOM 601 N N . PHE A 1 79 ? -1.384 1.745 4.814 1.00 83.94 79 PHE A N 1
ATOM 602 C CA . PHE A 1 79 ? -1.207 2.408 6.102 1.00 83.94 79 PHE A CA 1
ATOM 603 C C . PHE A 1 79 ? -2.088 3.657 6.221 1.00 83.94 79 PHE A C 1
ATOM 605 O O . PHE A 1 79 ? -2.803 3.818 7.209 1.00 83.94 79 PHE A O 1
ATOM 612 N N . GLN A 1 80 ? -2.110 4.500 5.185 1.00 85.12 80 GLN A N 1
ATOM 613 C CA . GLN A 1 80 ? -2.960 5.690 5.162 1.00 85.12 80 GLN A CA 1
ATOM 614 C C . GLN A 1 80 ? -4.455 5.338 5.173 1.00 85.12 80 GLN A C 1
ATOM 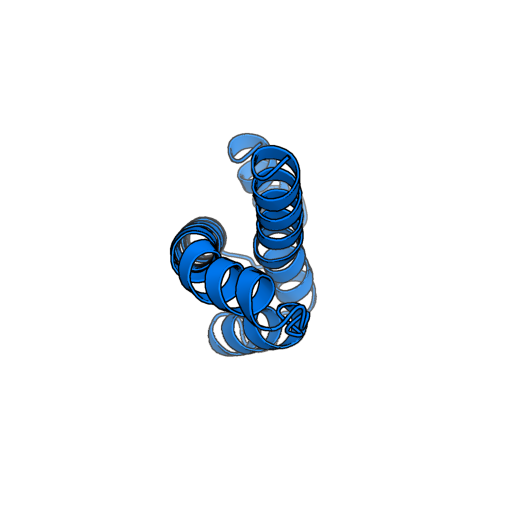616 O O . GLN A 1 80 ? -5.245 6.023 5.821 1.00 85.12 80 GLN A O 1
ATOM 621 N N . CYS A 1 81 ? -4.853 4.270 4.478 1.00 84.06 81 CYS A N 1
ATOM 622 C CA . CYS A 1 81 ? -6.235 3.798 4.471 1.00 84.06 81 CYS A CA 1
ATOM 623 C C . CYS A 1 81 ? -6.669 3.287 5.853 1.00 84.06 81 CYS A C 1
ATOM 625 O O . CYS A 1 81 ? -7.756 3.622 6.314 1.00 84.06 81 CYS A O 1
ATOM 627 N N . LEU A 1 82 ? -5.808 2.540 6.547 1.00 83.75 82 LEU A N 1
ATOM 628 C CA . LEU A 1 82 ? -6.077 2.041 7.899 1.00 83.75 82 LEU A CA 1
ATOM 629 C C . LEU A 1 82 ? -6.196 3.169 8.927 1.00 83.75 82 LEU A C 1
ATOM 631 O O . LEU A 1 82 ? -7.052 3.093 9.807 1.00 83.75 82 LEU A O 1
ATOM 635 N N . LEU A 1 83 ? -5.380 4.221 8.800 1.00 86.12 83 LEU A N 1
ATOM 636 C CA . LEU A 1 83 ? -5.527 5.437 9.604 1.00 86.12 83 LEU A CA 1
ATOM 637 C C . LEU A 1 83 ? -6.879 6.110 9.347 1.00 86.12 83 LEU A C 1
ATOM 639 O O . LEU A 1 83 ? -7.610 6.375 10.292 1.00 86.12 83 LEU A O 1
ATOM 643 N N . PHE A 1 84 ? -7.263 6.278 8.080 1.00 86.06 84 PHE A N 1
ATOM 644 C CA . PHE A 1 84 ? -8.557 6.863 7.723 1.00 86.06 84 PHE A CA 1
ATOM 645 C C . PHE A 1 84 ? -9.749 6.048 8.254 1.00 86.06 84 PHE A C 1
ATOM 647 O O . PHE A 1 84 ? -10.722 6.613 8.745 1.00 86.06 84 PHE A O 1
ATOM 654 N N . VAL A 1 85 ? -9.680 4.714 8.194 1.00 83.62 85 VAL A N 1
ATOM 655 C CA . VAL A 1 85 ? -10.716 3.830 8.760 1.00 83.62 85 VAL A CA 1
ATOM 656 C C . VAL A 1 85 ? -10.760 3.918 10.289 1.00 83.62 85 VAL A C 1
ATOM 658 O O . VAL A 1 85 ? -11.843 3.836 10.864 1.00 83.62 85 VAL A O 1
ATOM 661 N N . GLN A 1 86 ? -9.614 4.097 10.953 1.00 82.38 86 GLN A N 1
ATOM 662 C CA . GLN A 1 86 ? -9.575 4.375 12.391 1.00 82.38 86 GLN A CA 1
ATOM 663 C C . GLN A 1 86 ? -10.242 5.710 12.728 1.00 82.38 86 GLN A C 1
ATOM 665 O O . GLN A 1 86 ? -11.057 5.747 13.645 1.00 82.38 86 GLN A O 1
ATOM 670 N N . ASP A 1 87 ? -9.953 6.765 11.964 1.00 84.62 87 ASP A N 1
ATOM 671 C CA . ASP A 1 87 ? -10.549 8.090 12.166 1.00 84.62 87 ASP A CA 1
ATOM 672 C C . ASP A 1 87 ? -12.069 8.089 11.924 1.00 84.62 87 ASP A C 1
ATOM 674 O O . ASP A 1 87 ? -12.796 8.790 12.615 1.00 84.62 87 ASP A O 1
ATOM 678 N N . LEU A 1 88 ? -12.578 7.272 10.992 1.00 80.31 88 LEU A N 1
ATOM 679 C CA . LEU A 1 88 ? -14.023 7.092 10.763 1.00 80.31 88 LEU A CA 1
ATOM 680 C C . LEU A 1 88 ? -14.748 6.322 11.877 1.00 80.31 88 LEU A C 1
ATOM 682 O O . LEU A 1 88 ? -15.977 6.258 11.877 1.00 80.31 88 LEU A O 1
ATOM 686 N N . LYS A 1 89 ? -14.005 5.662 12.769 1.00 61.47 89 LYS A N 1
ATOM 687 C CA . LYS A 1 89 ? -14.564 4.889 13.884 1.00 61.47 89 LYS A CA 1
ATOM 688 C C . LYS A 1 89 ? -14.808 5.761 15.133 1.00 61.47 89 LYS A C 1
ATOM 690 O O . LYS A 1 89 ? -15.395 5.251 16.089 1.00 61.47 89 LYS A O 1
ATOM 695 N N . LEU A 1 90 ? -14.342 7.018 15.125 1.00 43.75 90 LEU A N 1
ATOM 696 C CA . LEU A 1 90 ? -14.652 8.087 16.091 1.00 43.75 90 LEU A CA 1
ATOM 697 C C . LEU A 1 90 ? -15.996 8.754 15.769 1.00 43.75 90 LEU A C 1
ATOM 699 O O . LEU A 1 90 ? -16.657 9.180 16.742 1.00 43.75 90 LEU A O 1
#

InterPro domains:
  IPR004648 Tetrapeptide transporter, OPT1/isp4 [PTHR22601] (2-90)
  IPR004813 Oligopeptide transporter, OPT superfamily [PF03169] (1-90)

Organism: NCBI:txid1433469

pLDDT: mean 73.91, std 9.28, range [43.75, 86.12]

Sequence (90 aa):
MLIIAIILCYTTNANLPWWALLLTVAIAIIMVLPIGIIQAISNWSIGLNVIVELVCGFLLPGNPIGNVYFKTYGYVSLFQCLLFVQDLKL

Secondary structure (DSSP, 8-state):
-HHHHHHHHHHS-----HHHHHHHHHHHHHHHHHHHHHHHHH-----HHHHHHHHHHHHSTT-HHHHHHHHIIIIIHHHHHHHHHHHTT-